Protein AF-A0A9D4CX61-F1 (afdb_monomer)

Organism: Dreissena polymorpha (NCBI:txid45954)

pLDDT: mean 74.13, std 16.87, range [30.06, 95.0]

Mean predicted aligned error: 15.95 Å

Secondary structure (DSSP, 8-state):
--------PPPHHHHHHHHHHHHHTTPPPPSS---SSTTSHHHHHHHHHHHHHHHHS-HHHHHHHHHHSPPPTTS--S--------SS-EEEEEEEEHHHHHHHTT-SS--HHHHHHHS---GGG--EEEEEEEE---GGGPPPHHHHHHS-GGG---PPP-

Solvent-accessible surface area (backbone atoms only — not comparable to full-atom values): 10434 Å² total; per-residue (Å²): 136,81,78,79,78,78,77,78,69,78,46,71,67,54,51,50,50,55,47,52,48,19,59,74,71,71,44,81,65,58,94,59,85,42,67,71,57,68,83,34,70,31,20,45,48,51,51,50,48,52,51,53,52,61,70,68,46,53,73,68,55,47,51,51,44,57,72,75,62,59,77,57,93,81,55,70,66,77,68,77,69,72,86,65,77,64,96,35,59,76,40,69,45,82,76,39,56,50,52,63,48,32,56,74,69,72,40,93,75,78,58,73,61,56,52,56,72,72,50,89,68,59,85,95,71,50,60,40,73,80,49,67,40,77,43,68,90,48,82,91,63,52,82,48,79,64,58,65,69,69,49,58,75,97,69,55,75,75,76,76,83,131

Radius of gyration: 20.52 Å; Cα contacts (8 Å, |Δi|>4): 112; chains: 1; bounding box: 45×47×45 Å

Sequence (162 aa):
MLSTMDNTSISERQKAAMKEFCKFFHEPIPEKVTLVPCNSVGALLHRKVLLLLAASLSEEERAYWVLNFQAPEDAQPVAEAIPIQPKYPEAFDAHFHLDRTLHRLQLQQGGMEDMMDAVPVEEGRRTSLVGGVSIYCDPETYQTDQHLRDLPESRHHTPHPL

Foldseek 3Di:
DDDDPPPVDQDPVNLVVLQVLCVVVVHDRDPDQDCPPVPDPNNVSSVVSVVVVCVPDDPVRNVVCCVPVPDPPPPDPPPPPPPPVPPFAEDEAAEDAPQVQCVVLVNPDDDPVVSVVSDDDDPVGDHHYQYYDYDYPDPVRDDDPVNLVPDPPSNDPDPDDD

Structure (mmCIF, N/CA/C/O backbone):
data_AF-A0A9D4CX61-F1
#
_entry.id   AF-A0A9D4CX61-F1
#
loop_
_atom_site.group_PDB
_atom_site.id
_atom_site.type_symbol
_atom_site.label_atom_id
_atom_site.label_alt_id
_atom_site.label_comp_id
_atom_site.label_asym_id
_atom_site.label_entity_id
_atom_site.label_seq_id
_atom_site.pdbx_PDB_ins_code
_atom_site.Cartn_x
_atom_site.Cartn_y
_atom_site.Cartn_z
_atom_site.occupancy
_atom_site.B_iso_or_equiv
_atom_site.auth_seq_id
_atom_site.auth_comp_id
_atom_site.auth_asym_id
_atom_site.auth_atom_id
_atom_site.pdbx_PDB_model_num
ATOM 1 N N . MET A 1 1 ? 3.055 20.997 -24.661 1.00 33.78 1 MET A N 1
ATOM 2 C CA . MET A 1 1 ? 3.968 21.454 -23.593 1.00 33.78 1 MET A CA 1
ATOM 3 C C . MET A 1 1 ? 3.285 21.164 -22.274 1.00 33.78 1 MET A C 1
ATOM 5 O O . MET A 1 1 ? 2.434 21.940 -21.864 1.00 33.78 1 MET A O 1
ATOM 9 N N . LEU A 1 2 ? 3.557 19.998 -21.690 1.00 32.06 2 LEU A N 1
ATOM 10 C CA . LEU A 1 2 ? 3.055 19.658 -20.363 1.00 32.06 2 LEU A CA 1
ATOM 11 C C . LEU A 1 2 ? 4.088 20.142 -19.352 1.00 32.06 2 LEU A C 1
ATOM 13 O O . LEU A 1 2 ? 5.274 19.839 -19.469 1.00 32.06 2 LEU A O 1
ATOM 17 N N . SER A 1 3 ? 3.597 20.996 -18.464 1.00 32.12 3 SER A N 1
ATOM 18 C CA . SER A 1 3 ? 4.305 21.620 -17.359 1.00 32.12 3 SER A CA 1
ATOM 19 C C . SER A 1 3 ? 5.104 20.580 -16.572 1.00 32.12 3 SER A C 1
ATOM 21 O O . SER A 1 3 ? 4.647 19.464 -16.331 1.00 32.12 3 SER A O 1
ATOM 23 N N . THR A 1 4 ? 6.336 20.961 -16.254 1.00 37.47 4 THR A N 1
ATOM 24 C CA . THR A 1 4 ? 7.302 20.247 -15.427 1.00 37.47 4 THR A CA 1
ATOM 25 C C . THR A 1 4 ? 6.627 19.658 -14.196 1.00 37.47 4 THR A C 1
ATOM 27 O O . THR A 1 4 ? 6.157 20.407 -13.345 1.00 37.47 4 THR A O 1
ATOM 30 N N . MET A 1 5 ? 6.603 18.325 -14.092 1.00 39.62 5 MET A N 1
ATOM 31 C CA . MET A 1 5 ? 6.385 17.663 -12.810 1.00 39.62 5 MET A CA 1
ATOM 32 C C . MET A 1 5 ? 7.404 18.251 -11.843 1.00 39.62 5 MET A C 1
ATOM 34 O O . MET A 1 5 ? 8.609 18.051 -12.023 1.00 39.62 5 MET A O 1
ATOM 38 N N . ASP A 1 6 ? 6.927 19.022 -10.869 1.00 41.62 6 ASP A N 1
ATOM 39 C CA . ASP A 1 6 ? 7.749 19.457 -9.757 1.00 41.62 6 ASP A CA 1
ATOM 40 C C . ASP A 1 6 ? 8.265 18.192 -9.086 1.00 41.62 6 ASP A C 1
ATOM 42 O O . ASP A 1 6 ? 7.547 17.472 -8.389 1.00 41.62 6 ASP A O 1
ATOM 46 N N . ASN A 1 7 ? 9.529 17.902 -9.373 1.00 48.12 7 ASN A N 1
ATOM 47 C CA . ASN A 1 7 ? 10.333 16.906 -8.709 1.00 48.12 7 ASN A CA 1
ATOM 48 C C . ASN A 1 7 ? 10.434 17.389 -7.262 1.00 48.12 7 ASN A C 1
ATOM 50 O O . ASN A 1 7 ? 11.347 18.139 -6.917 1.00 48.12 7 ASN A O 1
ATOM 54 N N . THR A 1 8 ? 9.415 17.081 -6.458 1.00 55.59 8 THR A N 1
ATOM 55 C CA . THR A 1 8 ? 9.239 17.597 -5.103 1.00 55.59 8 THR A CA 1
ATOM 56 C C . THR A 1 8 ? 10.331 16.959 -4.266 1.00 55.59 8 THR A C 1
ATOM 58 O O . THR A 1 8 ? 10.203 15.869 -3.711 1.00 55.59 8 THR A O 1
ATOM 61 N N . SER A 1 9 ? 11.494 17.602 -4.290 1.00 72.44 9 SER A N 1
ATOM 62 C CA . SER A 1 9 ? 12.699 17.095 -3.675 1.00 72.44 9 SER A CA 1
ATOM 63 C C . SER A 1 9 ? 12.449 17.022 -2.179 1.00 72.44 9 SER A C 1
ATOM 65 O O . SER A 1 9 ? 12.185 18.045 -1.545 1.00 72.44 9 SER A O 1
ATOM 67 N N . ILE A 1 10 ? 12.530 15.818 -1.615 1.00 80.81 10 ILE A N 1
ATOM 68 C CA . ILE A 1 10 ? 12.423 15.613 -0.171 1.00 80.81 10 ILE A CA 1
ATOM 69 C C . ILE A 1 10 ? 13.520 16.454 0.487 1.00 80.81 10 ILE A C 1
ATOM 71 O O . ILE A 1 10 ? 14.711 16.223 0.257 1.00 80.81 10 ILE A O 1
ATOM 75 N N . SER A 1 11 ? 13.125 17.445 1.282 1.00 87.81 11 SER A N 1
ATOM 76 C CA . SER A 1 11 ? 14.060 18.327 1.983 1.00 87.81 11 SER A CA 1
ATOM 77 C C . SER A 1 11 ? 14.901 17.546 2.996 1.00 87.81 11 SER A C 1
ATOM 79 O O . SER A 1 11 ? 14.471 16.516 3.519 1.00 87.81 11 SER A O 1
ATOM 81 N N . GLU A 1 12 ? 16.084 18.053 3.351 1.00 87.62 12 GLU A N 1
ATOM 82 C CA . GLU A 1 12 ? 16.927 17.418 4.378 1.00 87.62 12 GLU A CA 1
ATOM 83 C C . GLU A 1 12 ? 16.208 17.293 5.728 1.00 87.62 12 GLU A C 1
ATOM 85 O O . GLU A 1 12 ? 16.363 16.292 6.426 1.00 87.62 12 GLU A O 1
ATOM 90 N N . ARG A 1 13 ? 15.338 18.257 6.062 1.00 89.00 13 ARG A N 1
ATOM 91 C CA . ARG A 1 13 ? 14.497 18.191 7.264 1.00 89.00 13 ARG A CA 1
ATOM 92 C C . ARG A 1 13 ? 13.506 17.029 7.201 1.00 89.00 13 ARG A C 1
ATOM 94 O O . ARG A 1 13 ? 13.360 16.309 8.185 1.00 89.00 13 ARG A O 1
ATOM 101 N N . GLN A 1 14 ? 12.851 16.823 6.058 1.00 88.12 14 GLN A N 1
ATOM 102 C CA . GLN A 1 14 ? 11.953 15.682 5.858 1.00 88.12 14 GLN A CA 1
ATOM 103 C C . GLN A 1 14 ? 12.726 14.361 5.902 1.00 88.12 14 GLN A C 1
ATOM 105 O O . GLN A 1 14 ? 12.302 13.440 6.593 1.00 88.12 14 GLN A O 1
ATOM 110 N N . LYS A 1 15 ? 13.902 14.276 5.264 1.00 89.50 15 LYS A N 1
ATOM 111 C CA . LYS A 1 15 ? 14.759 13.079 5.329 1.00 89.50 15 LYS A CA 1
ATOM 112 C C . LYS A 1 15 ? 15.169 12.749 6.762 1.00 89.50 15 LYS A C 1
ATOM 114 O O . LYS A 1 15 ? 15.120 11.584 7.150 1.00 89.50 15 LYS A O 1
ATOM 119 N N . ALA A 1 16 ? 15.563 13.755 7.543 1.00 91.50 16 ALA A N 1
ATOM 120 C CA . ALA A 1 16 ? 15.900 13.577 8.950 1.00 91.50 16 ALA A CA 1
ATOM 121 C C . ALA A 1 16 ? 14.693 13.058 9.742 1.00 91.50 16 ALA A C 1
ATOM 123 O O . ALA A 1 16 ? 14.811 12.039 10.417 1.00 91.50 16 ALA A O 1
ATOM 124 N N . ALA A 1 17 ? 13.520 13.679 9.581 1.00 89.69 17 ALA A N 1
ATOM 125 C CA . ALA A 1 17 ? 12.292 13.239 10.241 1.00 89.69 17 ALA A CA 1
ATOM 126 C C . ALA A 1 17 ? 11.931 11.786 9.890 1.00 89.69 17 ALA A C 1
ATOM 128 O O . ALA A 1 17 ? 11.676 10.984 10.782 1.00 89.69 17 ALA A O 1
ATOM 129 N N . MET A 1 18 ? 11.986 11.414 8.607 1.00 90.12 18 MET A N 1
ATOM 130 C CA . MET A 1 18 ? 11.714 10.045 8.155 1.00 90.12 18 MET A CA 1
ATOM 131 C C . MET A 1 18 ? 12.640 9.024 8.829 1.00 90.12 18 MET A C 1
ATOM 133 O O . MET A 1 18 ? 12.177 7.972 9.266 1.00 90.12 18 MET A O 1
ATOM 137 N N . LYS A 1 19 ? 13.935 9.342 8.958 1.00 92.19 19 LYS A N 1
ATOM 138 C CA . LYS A 1 19 ? 14.910 8.476 9.637 1.00 92.19 19 LYS A CA 1
ATOM 139 C C . LYS A 1 19 ? 14.654 8.382 11.142 1.00 92.19 19 LYS A C 1
ATOM 141 O O . LYS A 1 19 ? 14.757 7.289 11.692 1.00 92.19 19 LYS A O 1
ATOM 146 N N . GLU A 1 20 ? 14.314 9.490 11.799 1.00 94.62 20 GLU A N 1
ATOM 147 C CA . GLU A 1 20 ? 13.990 9.493 13.232 1.00 94.62 20 GLU A CA 1
ATOM 148 C C . GLU A 1 20 ? 12.726 8.684 13.534 1.00 94.62 20 GLU A C 1
ATOM 150 O O . GLU A 1 20 ? 12.724 7.896 14.476 1.00 94.62 20 GLU A O 1
ATOM 155 N N . PHE A 1 21 ? 11.690 8.769 12.696 1.00 93.25 21 PHE A N 1
ATOM 156 C CA . PHE A 1 21 ? 10.509 7.924 12.866 1.00 93.25 21 PHE A CA 1
ATOM 157 C C . PHE A 1 21 ? 10.810 6.435 12.654 1.00 93.25 21 PHE A C 1
ATOM 159 O O . PHE A 1 21 ? 10.300 5.609 13.406 1.00 93.25 21 PHE A O 1
ATOM 166 N N . CYS A 1 22 ? 11.677 6.075 11.697 1.00 92.81 22 CYS A N 1
ATOM 167 C CA . CYS A 1 22 ? 12.124 4.682 11.559 1.00 92.81 22 CYS A CA 1
ATOM 168 C C . CYS A 1 22 ? 12.789 4.190 12.854 1.00 92.81 22 CYS A C 1
ATOM 170 O O . CYS A 1 22 ? 12.451 3.118 13.345 1.00 92.81 22 CYS A O 1
ATOM 172 N N . LYS A 1 23 ? 13.679 4.996 13.453 1.00 94.50 23 LYS A N 1
ATOM 173 C CA . LYS A 1 23 ? 14.314 4.661 14.740 1.00 94.50 23 LYS A CA 1
ATOM 174 C C . LYS A 1 23 ? 13.292 4.501 15.861 1.00 94.50 23 LYS A C 1
ATOM 176 O O . LYS A 1 23 ? 13.377 3.533 16.610 1.00 94.50 23 LYS A O 1
ATOM 181 N N . PHE A 1 24 ? 12.353 5.440 15.965 1.00 95.00 24 PHE A N 1
ATOM 182 C CA . PHE A 1 24 ? 11.321 5.449 17.000 1.00 95.00 24 PHE A CA 1
ATOM 183 C C . PHE A 1 24 ? 10.456 4.183 16.965 1.00 95.00 24 PHE A C 1
ATOM 185 O O . PHE A 1 24 ? 10.198 3.594 18.008 1.00 95.00 24 PHE A O 1
ATOM 192 N N . PHE A 1 25 ? 10.069 3.726 15.771 1.00 94.19 25 PHE A N 1
ATOM 193 C CA . PHE A 1 25 ? 9.279 2.504 15.588 1.00 94.19 25 PHE A CA 1
ATOM 194 C C . PHE A 1 25 ? 10.116 1.224 15.445 1.00 94.19 25 PHE A C 1
ATOM 196 O O . PHE A 1 25 ? 9.561 0.165 15.171 1.00 94.19 25 PHE A O 1
ATOM 203 N N . HIS A 1 26 ? 11.438 1.300 15.632 1.00 94.94 26 HIS A N 1
ATOM 204 C CA . HIS A 1 26 ? 12.364 0.175 15.453 1.00 94.94 26 HIS A CA 1
ATOM 205 C C . HIS A 1 26 ? 12.305 -0.474 14.057 1.00 94.94 26 HIS A C 1
ATOM 207 O O . HIS A 1 26 ? 12.543 -1.671 13.896 1.00 94.94 26 HIS A O 1
ATOM 213 N N . GLU A 1 27 ? 12.021 0.328 13.034 1.00 93.75 27 GLU A N 1
ATOM 214 C CA . GLU A 1 27 ? 11.998 -0.093 11.638 1.00 93.75 27 GLU A CA 1
ATOM 215 C C . GLU A 1 27 ? 13.369 0.091 10.968 1.00 93.75 27 GLU A C 1
ATOM 217 O O . GLU A 1 27 ? 14.131 0.996 11.337 1.00 93.75 27 GLU A O 1
ATOM 222 N N . PRO A 1 28 ? 13.704 -0.721 9.946 1.00 94.12 28 PRO A N 1
ATOM 223 C CA . PRO A 1 28 ? 14.917 -0.529 9.162 1.00 94.12 28 PRO A CA 1
ATOM 224 C C . PRO A 1 28 ? 14.994 0.883 8.570 1.00 94.12 28 PRO A C 1
ATOM 226 O O . PRO A 1 28 ? 14.057 1.359 7.930 1.00 94.12 28 PRO A O 1
ATOM 229 N N . ILE A 1 29 ? 16.134 1.550 8.752 1.00 93.25 29 ILE A N 1
ATOM 230 C CA . ILE A 1 29 ? 16.369 2.877 8.177 1.00 93.25 29 ILE A CA 1
ATOM 231 C C . ILE A 1 29 ? 16.801 2.694 6.716 1.00 93.25 29 ILE A C 1
ATOM 233 O O . ILE A 1 29 ? 17.829 2.059 6.475 1.00 93.25 29 ILE A O 1
ATOM 237 N N . PRO A 1 30 ? 16.078 3.255 5.732 1.00 87.75 30 PRO A N 1
ATOM 238 C CA . PRO A 1 30 ? 16.465 3.119 4.336 1.00 87.75 30 PRO A CA 1
ATOM 239 C C . PRO A 1 30 ? 17.780 3.858 4.055 1.00 87.75 30 PRO A C 1
ATOM 241 O O . PRO A 1 30 ? 17.954 5.013 4.455 1.00 87.75 30 PRO A O 1
ATOM 244 N N . GLU A 1 31 ? 18.681 3.219 3.304 1.00 85.88 31 GLU A N 1
ATOM 245 C CA . GLU A 1 31 ? 19.933 3.841 2.843 1.00 85.88 31 GLU A CA 1
ATOM 246 C C . GLU A 1 31 ? 19.652 5.092 1.998 1.00 85.88 31 GLU A C 1
ATOM 248 O O . GLU A 1 31 ? 20.273 6.143 2.181 1.00 85.88 31 GLU A O 1
ATOM 253 N N . LYS A 1 32 ? 18.646 4.997 1.117 1.00 85.38 32 LYS A N 1
ATOM 254 C CA . LYS A 1 32 ? 18.140 6.100 0.300 1.00 85.38 32 LYS A CA 1
ATOM 255 C C . LYS A 1 32 ? 16.684 6.393 0.645 1.00 85.38 32 LYS A C 1
ATOM 257 O O . LYS A 1 32 ? 15.795 5.577 0.418 1.00 85.38 32 LYS A O 1
ATOM 262 N N . VAL A 1 33 ? 16.443 7.600 1.144 1.00 84.44 33 VAL A N 1
ATOM 263 C CA . VAL A 1 33 ? 15.094 8.127 1.355 1.00 84.44 33 VAL A CA 1
ATOM 264 C C . VAL A 1 33 ? 14.513 8.548 0.007 1.00 84.44 33 VAL A C 1
ATOM 266 O O . VAL A 1 33 ? 15.055 9.435 -0.653 1.00 84.44 33 VAL A O 1
ATOM 269 N N . THR A 1 34 ? 13.425 7.900 -0.402 1.00 83.12 34 THR A N 1
ATOM 270 C CA . THR A 1 34 ? 12.699 8.204 -1.637 1.00 83.12 34 THR A CA 1
ATOM 271 C C . THR A 1 34 ? 11.204 7.935 -1.457 1.00 83.12 34 THR A C 1
ATOM 273 O O . THR A 1 34 ? 10.826 7.084 -0.655 1.00 83.12 34 THR A O 1
ATOM 276 N N . LEU A 1 35 ? 10.371 8.655 -2.210 1.00 79.12 35 LEU A N 1
ATOM 277 C CA . LEU A 1 35 ? 8.937 8.381 -2.371 1.00 79.12 35 LEU A CA 1
ATOM 278 C C . LEU A 1 35 ? 8.614 7.837 -3.774 1.00 79.12 35 LEU A C 1
ATOM 280 O O . LEU A 1 35 ? 7.481 7.448 -4.040 1.00 79.12 35 LEU A O 1
ATOM 284 N N . VAL A 1 36 ? 9.617 7.797 -4.661 1.00 74.62 36 VAL A N 1
ATOM 285 C CA . VAL A 1 36 ? 9.489 7.379 -6.060 1.00 74.62 36 VAL A CA 1
ATOM 286 C C . VAL A 1 36 ? 10.572 6.335 -6.406 1.00 74.62 36 VAL A C 1
ATOM 288 O O . VAL A 1 36 ? 11.742 6.525 -6.053 1.00 74.62 36 VAL A O 1
ATOM 291 N N . PRO A 1 37 ? 10.220 5.238 -7.097 1.00 74.75 37 PRO A N 1
ATOM 292 C CA . PRO A 1 37 ? 8.846 4.809 -7.356 1.00 74.75 37 PRO A CA 1
ATOM 293 C C . PRO A 1 37 ? 8.129 4.436 -6.045 1.00 74.75 37 PRO A C 1
ATOM 295 O O . PRO A 1 37 ? 8.773 4.137 -5.032 1.00 74.75 37 PRO A O 1
ATOM 298 N N . CYS A 1 38 ? 6.795 4.468 -6.051 1.00 70.81 38 CYS A N 1
ATOM 299 C CA . CYS A 1 38 ? 5.962 4.229 -4.862 1.00 70.81 38 CYS A CA 1
ATOM 300 C C . CYS A 1 38 ? 6.138 2.821 -4.257 1.00 70.81 38 CYS A C 1
ATOM 302 O O . CYS A 1 38 ? 5.852 2.612 -3.080 1.00 70.81 38 CYS A O 1
ATOM 304 N N . ASN A 1 39 ? 6.652 1.871 -5.043 1.00 73.88 39 ASN A N 1
ATOM 305 C CA . ASN A 1 39 ? 6.974 0.503 -4.638 1.00 73.88 39 ASN A CA 1
ATOM 306 C C . ASN A 1 39 ? 8.451 0.298 -4.249 1.00 73.88 39 ASN A C 1
ATOM 308 O O . ASN A 1 39 ? 8.860 -0.826 -3.965 1.00 73.88 39 ASN A O 1
ATOM 312 N N . SER A 1 40 ? 9.274 1.350 -4.242 1.00 79.75 40 SER A N 1
ATOM 313 C CA . SER A 1 40 ? 10.652 1.241 -3.760 1.00 79.75 40 SER A CA 1
ATOM 314 C C . SER A 1 40 ? 10.688 0.894 -2.271 1.00 79.75 40 SER A C 1
ATOM 316 O O . SER A 1 40 ? 9.824 1.312 -1.499 1.00 79.75 40 SER A O 1
ATOM 318 N N . VAL A 1 41 ? 11.733 0.184 -1.836 1.00 81.75 41 VAL A N 1
ATOM 319 C CA . VAL A 1 41 ? 11.911 -0.196 -0.422 1.00 81.75 41 VAL A CA 1
ATOM 320 C C . VAL A 1 41 ? 11.839 1.025 0.505 1.00 81.75 41 VAL A C 1
ATOM 322 O O . VAL A 1 41 ? 11.182 0.970 1.539 1.00 81.75 41 VAL A O 1
ATOM 325 N N . GLY A 1 42 ? 12.445 2.153 0.115 1.00 84.56 42 GLY A N 1
ATOM 326 C CA 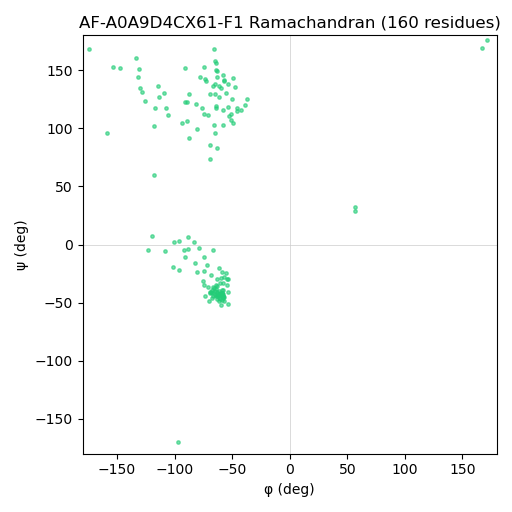. GLY A 1 42 ? 12.388 3.399 0.885 1.00 84.56 42 GLY A CA 1
ATOM 327 C C . GLY A 1 42 ? 10.973 3.974 1.017 1.00 84.56 42 GLY A C 1
ATOM 328 O O . GLY A 1 42 ? 10.590 4.383 2.114 1.00 84.56 42 GLY A O 1
ATOM 329 N N . ALA A 1 43 ? 10.182 3.951 -0.061 1.00 82.56 43 ALA A N 1
ATOM 330 C CA . ALA A 1 43 ? 8.799 4.425 -0.044 1.00 82.56 43 ALA A CA 1
ATOM 331 C C . ALA A 1 43 ? 7.889 3.502 0.784 1.00 82.56 43 ALA A C 1
ATOM 333 O O . ALA A 1 43 ? 7.077 3.980 1.578 1.00 82.56 43 ALA A O 1
ATOM 334 N N . LEU A 1 44 ? 8.064 2.182 0.663 1.00 83.38 44 LEU A N 1
ATOM 335 C CA . LEU A 1 44 ? 7.299 1.193 1.426 1.00 83.38 44 LEU A CA 1
ATOM 336 C C . LEU A 1 44 ? 7.623 1.237 2.926 1.00 83.38 44 LEU A C 1
ATOM 338 O O . LEU A 1 44 ? 6.705 1.205 3.745 1.00 83.38 44 LEU A O 1
ATOM 342 N N . LEU A 1 45 ? 8.902 1.375 3.296 1.00 87.94 45 LEU A N 1
ATOM 343 C CA . LEU A 1 45 ? 9.313 1.577 4.690 1.00 87.94 45 LEU A CA 1
ATOM 344 C C . LEU A 1 45 ? 8.721 2.866 5.260 1.00 87.94 45 LEU A C 1
ATOM 346 O O . LEU A 1 45 ? 8.184 2.863 6.366 1.00 87.94 45 LEU A O 1
ATOM 350 N N . HIS A 1 46 ? 8.749 3.955 4.489 1.00 88.00 46 HIS A N 1
ATOM 351 C CA . HIS A 1 46 ? 8.116 5.195 4.916 1.00 88.00 46 HIS A CA 1
ATOM 352 C C . HIS A 1 46 ? 6.607 5.033 5.127 1.00 88.00 46 HIS A C 1
ATOM 354 O O . HIS A 1 46 ? 6.088 5.445 6.164 1.00 88.00 46 HIS A O 1
ATOM 360 N N . ARG A 1 47 ? 5.907 4.383 4.187 1.00 87.94 47 ARG A N 1
ATOM 361 C CA . ARG A 1 47 ? 4.475 4.086 4.316 1.00 87.94 47 ARG A CA 1
ATOM 362 C C . ARG A 1 47 ? 4.188 3.262 5.568 1.00 87.94 47 ARG A C 1
ATOM 364 O O . ARG A 1 47 ? 3.260 3.592 6.299 1.00 87.94 47 ARG A O 1
ATOM 371 N N . LYS A 1 48 ? 4.992 2.231 5.847 1.00 89.44 48 LYS A N 1
ATOM 372 C CA . LYS A 1 48 ? 4.868 1.418 7.065 1.00 89.44 48 LYS A CA 1
ATOM 373 C C . LYS A 1 48 ? 4.966 2.282 8.322 1.00 89.44 48 LYS A C 1
ATOM 375 O O . LYS A 1 48 ? 4.102 2.200 9.186 1.00 89.44 48 LYS A O 1
ATOM 380 N N . VAL A 1 49 ? 5.973 3.148 8.393 1.00 91.81 49 VAL A N 1
ATOM 381 C CA . VAL A 1 49 ? 6.175 4.071 9.517 1.00 91.81 49 VAL A CA 1
ATOM 382 C C . VAL A 1 49 ? 4.991 5.025 9.702 1.00 91.81 49 VAL A C 1
ATOM 384 O O . VAL A 1 49 ? 4.550 5.230 10.830 1.00 91.81 49 VAL A O 1
ATOM 387 N N . LEU A 1 50 ? 4.430 5.570 8.618 1.00 88.81 50 LEU A N 1
ATOM 388 C CA . LEU A 1 50 ? 3.236 6.419 8.696 1.00 88.81 50 LEU A CA 1
ATOM 389 C C . LEU A 1 50 ? 2.010 5.656 9.217 1.00 88.81 50 LEU A C 1
ATOM 391 O O . LEU A 1 50 ? 1.243 6.203 10.005 1.00 88.81 50 LEU A O 1
ATOM 395 N N . LEU A 1 51 ? 1.839 4.394 8.816 1.00 87.06 51 LEU A N 1
ATOM 396 C CA . LEU A 1 51 ? 0.752 3.545 9.313 1.00 87.06 51 LEU A CA 1
ATOM 397 C C . LEU A 1 51 ? 0.910 3.232 10.806 1.00 87.06 51 LEU A C 1
ATOM 399 O O . LEU A 1 51 ? -0.072 3.283 11.542 1.00 87.06 51 LEU A O 1
ATOM 403 N N . LEU A 1 52 ? 2.135 2.955 11.265 1.00 88.12 52 LEU A N 1
ATOM 404 C CA . LEU A 1 52 ? 2.425 2.746 12.687 1.00 88.12 52 LEU A CA 1
ATOM 405 C C . LEU A 1 52 ? 2.156 4.010 13.508 1.00 88.12 52 LEU A C 1
ATOM 407 O O . LEU A 1 52 ? 1.550 3.929 14.575 1.00 88.12 52 LEU A O 1
ATOM 411 N N . LEU A 1 53 ? 2.534 5.178 12.981 1.00 87.50 53 LEU A N 1
ATOM 412 C CA . LEU A 1 53 ? 2.214 6.460 13.600 1.00 87.50 53 LEU A CA 1
ATOM 413 C C . LEU A 1 53 ? 0.702 6.648 13.716 1.00 87.50 53 LEU A C 1
ATOM 415 O O . LEU A 1 53 ? 0.215 6.875 14.819 1.00 87.50 53 LEU A O 1
ATOM 419 N N . ALA A 1 54 ? -0.041 6.473 12.622 1.00 85.38 54 ALA A N 1
ATOM 420 C CA . ALA A 1 54 ? -1.497 6.600 12.621 1.00 85.38 54 ALA A CA 1
ATOM 421 C C . ALA A 1 54 ? -2.177 5.633 13.607 1.00 85.38 54 ALA A C 1
ATOM 423 O O . ALA A 1 54 ? -3.121 6.019 14.297 1.00 85.38 54 ALA A O 1
ATOM 424 N N . ALA A 1 55 ? -1.674 4.399 13.715 1.00 87.00 55 ALA A N 1
ATOM 425 C CA . ALA A 1 55 ? -2.168 3.407 14.666 1.00 87.00 55 ALA A CA 1
ATOM 426 C C . ALA A 1 55 ? -1.858 3.761 16.133 1.00 87.00 55 ALA A C 1
ATOM 428 O O . ALA A 1 55 ? -2.586 3.330 17.024 1.00 87.00 55 ALA A O 1
ATOM 429 N N . SER A 1 56 ? -0.798 4.537 16.389 1.00 89.75 56 SER A N 1
ATOM 430 C CA . SER A 1 56 ? -0.404 4.960 17.740 1.00 89.75 56 SER A CA 1
ATOM 431 C C . SER A 1 56 ? -1.175 6.172 18.273 1.00 89.75 56 SER A C 1
ATOM 433 O O . SER A 1 56 ? -1.151 6.416 19.477 1.00 89.75 56 SER A O 1
ATOM 435 N N . LEU A 1 57 ? -1.863 6.918 17.402 1.00 89.50 57 LEU A N 1
ATOM 436 C CA . LEU A 1 57 ? -2.655 8.085 17.791 1.00 89.50 57 LEU A CA 1
ATOM 437 C C . LEU A 1 57 ? -3.935 7.661 18.520 1.00 89.50 57 LEU A C 1
ATOM 439 O O . LEU A 1 57 ? -4.611 6.718 18.105 1.00 89.50 57 LEU A O 1
ATOM 443 N N . SER A 1 58 ? -4.316 8.400 19.558 1.00 92.75 58 SER A N 1
ATOM 444 C CA . SER A 1 58 ? -5.645 8.330 20.172 1.00 92.75 58 SER A CA 1
ATOM 445 C C . SER A 1 58 ? -6.740 8.819 19.214 1.00 92.75 58 SER A C 1
ATOM 447 O O . SER A 1 58 ? -6.474 9.398 18.160 1.00 92.75 58 SER A O 1
ATOM 449 N N . GLU A 1 59 ? -8.006 8.586 19.561 1.00 87.12 59 GLU A N 1
ATOM 450 C CA . GLU A 1 59 ? -9.134 9.065 18.754 1.00 87.12 59 GLU A CA 1
ATOM 451 C C . GLU A 1 59 ? -9.162 10.595 18.638 1.00 87.12 59 GLU A C 1
ATOM 453 O O . GLU A 1 59 ? -9.370 11.121 17.546 1.00 87.12 59 GLU A O 1
ATOM 458 N N . GLU A 1 60 ? -8.857 11.296 19.731 1.00 91.31 60 GLU A N 1
ATOM 459 C CA . GLU A 1 60 ? -8.773 12.758 19.779 1.00 91.31 60 GLU A CA 1
ATOM 460 C C . GLU A 1 60 ? -7.654 13.289 18.872 1.00 91.31 60 GLU A C 1
ATOM 462 O O . GLU A 1 60 ? -7.860 14.226 18.098 1.00 91.31 60 GLU A O 1
ATOM 467 N N . GLU A 1 61 ? -6.480 12.654 18.899 1.00 88.62 61 GLU A N 1
ATOM 468 C CA . GLU A 1 61 ? -5.351 13.030 18.044 1.00 88.62 61 GLU A CA 1
ATOM 469 C C . GLU A 1 61 ? -5.628 12.740 16.566 1.00 88.62 61 GLU A C 1
ATOM 471 O O . GLU A 1 61 ? -5.298 13.558 15.705 1.00 88.62 61 GLU A O 1
ATOM 476 N N . ARG A 1 62 ? -6.283 11.614 16.250 1.00 85.00 62 ARG A N 1
ATOM 477 C CA . ARG A 1 62 ? -6.720 11.321 14.877 1.00 85.00 62 ARG A CA 1
ATOM 478 C C . ARG A 1 62 ? -7.729 12.354 14.382 1.00 85.00 62 ARG A C 1
ATOM 480 O O . ARG A 1 62 ? -7.589 12.837 13.260 1.00 85.00 62 ARG A O 1
ATOM 487 N N . ALA A 1 63 ? -8.709 12.722 15.208 1.00 83.94 63 ALA A N 1
ATOM 488 C CA . ALA A 1 63 ? -9.688 13.751 14.865 1.00 83.94 63 ALA A CA 1
ATOM 489 C C . ALA A 1 63 ? -9.009 15.107 14.617 1.00 83.94 63 ALA A C 1
ATOM 491 O O . ALA A 1 63 ? -9.306 15.779 13.628 1.00 83.94 63 ALA A O 1
ATOM 492 N N . TYR A 1 64 ? -8.033 15.474 15.455 1.00 87.62 64 TYR A N 1
ATOM 493 C CA . TYR A 1 64 ? -7.217 16.668 15.247 1.00 87.62 64 TYR A CA 1
ATOM 494 C C . TYR A 1 64 ? -6.487 16.635 13.896 1.00 87.62 64 TYR A C 1
ATOM 496 O O . TYR A 1 64 ? -6.493 17.632 13.173 1.00 87.62 64 TYR A O 1
ATOM 504 N N . TRP A 1 65 ? -5.896 15.499 13.516 1.00 81.31 65 TRP A N 1
ATOM 505 C CA . TRP A 1 65 ? -5.205 15.363 12.232 1.00 81.31 65 TRP A CA 1
ATOM 506 C C . TRP A 1 65 ? -6.144 15.533 11.037 1.00 81.31 65 TRP A C 1
ATOM 508 O O . TRP A 1 65 ? -5.829 16.306 10.137 1.00 81.31 65 TRP A O 1
ATOM 518 N N . VAL A 1 66 ? -7.305 14.875 11.043 1.00 80.12 66 VAL A N 1
ATOM 519 C CA . VAL A 1 66 ? -8.295 14.977 9.953 1.00 80.12 66 VAL A CA 1
ATOM 520 C C . VAL A 1 66 ? -8.765 16.420 9.755 1.00 80.12 66 VAL A C 1
ATOM 522 O O . VAL A 1 66 ? -8.914 16.873 8.623 1.00 80.12 66 VAL A O 1
ATOM 525 N N . LEU A 1 67 ? -8.960 17.165 10.847 1.00 83.75 67 LEU A N 1
ATOM 526 C CA . LEU A 1 67 ? -9.415 18.555 10.784 1.00 83.75 67 LEU A CA 1
ATOM 527 C C . LEU A 1 67 ? -8.348 19.517 10.246 1.00 83.75 67 LEU A C 1
ATOM 529 O O . LEU A 1 67 ? -8.696 20.462 9.539 1.00 83.75 67 LEU A O 1
ATOM 533 N N . ASN A 1 68 ? -7.074 19.295 10.588 1.00 79.75 68 ASN A N 1
ATOM 534 C CA . ASN A 1 68 ? -5.977 20.221 10.276 1.00 79.75 68 ASN A CA 1
ATOM 535 C C . ASN A 1 68 ? -5.209 19.868 8.994 1.00 79.75 68 ASN A C 1
ATOM 537 O O . ASN A 1 68 ? -4.579 20.743 8.405 1.00 79.75 68 ASN A O 1
ATOM 541 N N . PHE A 1 69 ? -5.257 18.612 8.553 1.00 77.31 69 PHE A N 1
ATOM 542 C CA . PHE A 1 69 ? -4.601 18.127 7.338 1.00 77.31 69 PHE A CA 1
ATOM 543 C C . PHE A 1 69 ? -5.649 17.616 6.351 1.00 77.31 69 PHE A C 1
ATOM 545 O O . PHE A 1 69 ? -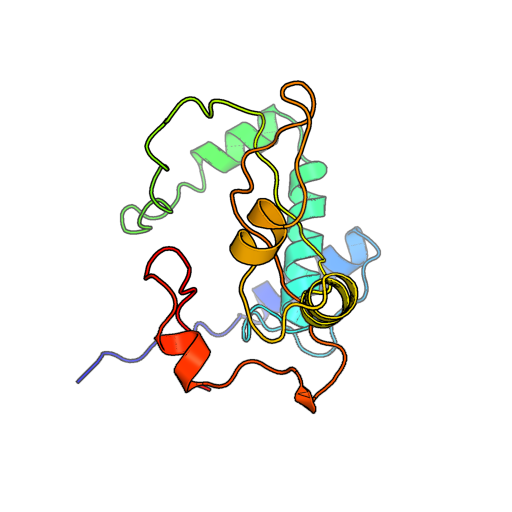5.663 16.443 5.979 1.00 77.31 69 PHE A O 1
ATOM 552 N N . GLN A 1 70 ? -6.554 18.511 5.955 1.00 70.12 70 GLN A N 1
ATOM 553 C CA . GLN A 1 70 ? -7.554 18.209 4.937 1.00 70.12 70 GLN A CA 1
ATOM 554 C C . GLN A 1 70 ? -6.862 17.910 3.606 1.00 70.12 70 GLN A C 1
ATOM 556 O O . GLN A 1 70 ? -5.834 18.509 3.275 1.00 70.12 70 GLN A O 1
ATOM 561 N N . ALA A 1 71 ? -7.424 16.966 2.851 1.00 62.38 71 ALA A N 1
ATOM 562 C CA . ALA A 1 71 ? -6.978 16.734 1.490 1.00 62.38 71 ALA A CA 1
ATOM 563 C C . ALA A 1 71 ? -7.106 18.048 0.688 1.00 62.38 71 ALA A C 1
ATOM 565 O O . ALA A 1 71 ? -8.064 18.793 0.911 1.00 62.38 71 ALA A O 1
ATOM 566 N N . PRO A 1 72 ? -6.154 18.354 -0.209 1.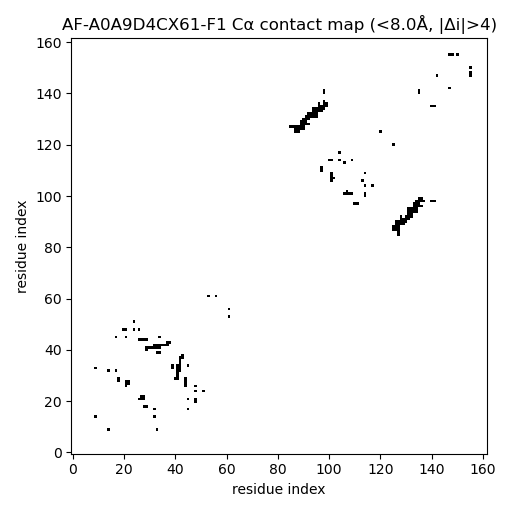00 71.19 72 PRO A N 1
ATOM 567 C CA . PRO A 1 72 ? -6.275 19.485 -1.124 1.00 71.19 72 PRO A CA 1
ATOM 568 C C . PRO A 1 72 ? -7.634 19.472 -1.843 1.00 71.19 72 PRO A C 1
ATOM 570 O O . PRO A 1 72 ? -8.123 18.399 -2.184 1.00 71.19 72 PRO A O 1
ATOM 573 N N . GLU A 1 73 ? -8.252 20.632 -2.090 1.00 64.00 73 GLU A N 1
ATOM 574 C CA . GLU A 1 73 ? -9.562 20.709 -2.777 1.00 64.00 73 GLU A CA 1
ATOM 575 C C . GLU A 1 73 ? -9.542 20.073 -4.182 1.00 64.00 73 GLU A C 1
ATOM 577 O O . GLU A 1 73 ? -10.572 19.645 -4.698 1.00 64.00 73 GLU A O 1
ATOM 582 N N . ASP A 1 74 ? -8.360 20.000 -4.796 1.00 59.91 74 ASP A N 1
ATOM 583 C CA . ASP A 1 74 ? -8.073 19.382 -6.090 1.00 59.91 74 ASP A CA 1
ATOM 584 C C . ASP A 1 74 ? -7.641 17.913 -5.993 1.00 59.91 74 ASP A C 1
ATOM 586 O O . ASP A 1 74 ? -7.491 17.249 -7.026 1.00 59.91 74 ASP A O 1
ATOM 590 N N . ALA A 1 75 ? -7.470 17.377 -4.779 1.00 52.28 75 ALA A N 1
ATOM 591 C CA . ALA A 1 75 ? -7.377 15.945 -4.583 1.00 52.28 75 ALA A CA 1
ATOM 592 C C . ALA A 1 75 ? -8.729 15.359 -4.983 1.00 52.28 75 ALA A C 1
ATOM 594 O O . ALA A 1 75 ? -9.681 15.351 -4.204 1.00 52.28 75 ALA A O 1
ATOM 595 N N . GLN A 1 76 ? -8.806 14.902 -6.236 1.00 47.03 76 GLN A N 1
ATOM 596 C CA . GLN A 1 76 ? -9.919 14.107 -6.727 1.00 47.03 76 GLN A CA 1
ATOM 597 C C . GLN A 1 76 ? -10.177 13.047 -5.655 1.00 47.03 76 GLN A C 1
ATOM 599 O O . GLN A 1 76 ? -9.253 12.271 -5.369 1.00 47.03 76 GLN A O 1
ATOM 604 N N . PRO A 1 77 ? -11.363 13.023 -5.017 1.00 46.28 77 PRO A N 1
ATOM 605 C CA . PRO A 1 77 ? -11.713 11.883 -4.197 1.00 46.28 77 PRO A CA 1
ATOM 606 C C . PRO A 1 77 ? -11.454 10.669 -5.079 1.00 46.28 77 PRO A C 1
ATOM 608 O O . PRO A 1 77 ? -11.906 10.638 -6.227 1.00 46.28 77 PRO A O 1
ATOM 611 N N . VAL A 1 78 ? -10.643 9.720 -4.593 1.00 49.53 78 VAL A N 1
ATOM 612 C CA . VAL A 1 78 ? -10.603 8.384 -5.192 1.00 49.53 78 VAL A CA 1
ATOM 613 C C . VAL A 1 78 ? -12.062 8.001 -5.228 1.00 49.53 78 VAL A C 1
ATOM 615 O O . VAL A 1 78 ? -12.636 7.913 -4.144 1.00 49.53 78 VAL A O 1
ATOM 618 N N . ALA A 1 79 ? -12.639 8.004 -6.440 1.00 44.00 79 ALA A N 1
ATOM 619 C CA . ALA A 1 79 ? -14.068 8.178 -6.649 1.00 44.00 79 ALA A CA 1
ATOM 620 C C . ALA A 1 79 ? -14.795 7.428 -5.549 1.00 44.00 79 ALA A C 1
ATOM 622 O O . ALA A 1 79 ? -14.531 6.233 -5.399 1.00 44.00 79 ALA A O 1
ATOM 623 N N . GLU A 1 80 ? -15.595 8.132 -4.734 1.00 43.03 80 GLU A N 1
ATOM 624 C CA . GLU A 1 80 ? -16.503 7.454 -3.820 1.00 43.03 80 GLU A CA 1
ATOM 625 C C . GLU A 1 80 ? -17.222 6.444 -4.699 1.00 43.03 80 GLU A C 1
ATOM 627 O O . GLU A 1 80 ? -18.009 6.820 -5.574 1.00 43.03 80 GLU A O 1
ATOM 632 N N . ALA A 1 81 ? -16.830 5.173 -4.570 1.00 46.41 81 ALA A N 1
ATOM 633 C CA . ALA A 1 81 ? -17.493 4.102 -5.261 1.00 46.41 81 ALA A CA 1
ATOM 634 C C . ALA A 1 81 ? -18.940 4.301 -4.849 1.00 46.41 81 ALA A C 1
ATOM 636 O O . ALA A 1 81 ? -19.229 4.352 -3.649 1.00 46.41 81 ALA A O 1
ATOM 637 N N . ILE A 1 82 ? -19.801 4.557 -5.840 1.00 42.62 82 ILE A N 1
ATOM 638 C CA . ILE A 1 82 ? -21.245 4.674 -5.651 1.00 42.62 82 ILE A CA 1
ATOM 639 C C . ILE A 1 82 ? -21.590 3.629 -4.595 1.00 42.62 82 ILE A C 1
ATOM 641 O O . ILE A 1 82 ? -21.168 2.487 -4.800 1.00 42.62 82 ILE A O 1
ATOM 645 N N . PRO A 1 83 ? -22.251 3.976 -3.473 1.00 40.03 83 PRO A N 1
ATOM 646 C CA . PRO A 1 83 ? -22.572 3.008 -2.439 1.00 40.03 83 PRO A CA 1
ATOM 647 C C . PRO A 1 83 ? -23.638 2.066 -2.999 1.00 40.03 83 PRO A C 1
ATOM 649 O O . PRO A 1 83 ? -24.823 2.136 -2.684 1.00 40.03 83 PRO A O 1
ATOM 652 N N . ILE A 1 84 ? -23.209 1.183 -3.893 1.00 48.72 84 ILE A N 1
ATOM 653 C CA . ILE A 1 84 ? -23.843 -0.070 -4.198 1.00 48.72 84 ILE A CA 1
ATOM 654 C C . ILE A 1 84 ? -23.659 -0.803 -2.886 1.00 48.72 84 ILE A C 1
ATOM 656 O O . ILE A 1 84 ? -22.545 -1.210 -2.573 1.00 48.72 84 ILE A O 1
ATOM 660 N N . GLN A 1 85 ? -24.713 -0.896 -2.073 1.00 51.25 85 GLN A N 1
ATOM 661 C CA . GLN A 1 85 ? -24.684 -1.837 -0.962 1.00 51.25 85 GLN A CA 1
ATOM 662 C C . GLN A 1 85 ? -24.283 -3.182 -1.564 1.00 51.25 85 GLN A C 1
ATOM 664 O O . GLN A 1 85 ? -25.025 -3.713 -2.402 1.00 51.25 85 GLN A O 1
ATOM 669 N N . PRO A 1 86 ? -23.086 -3.690 -1.243 1.00 55.72 86 PRO A N 1
ATOM 670 C CA . PRO A 1 86 ? -22.583 -4.838 -1.950 1.00 55.72 86 PRO A CA 1
ATOM 671 C C . PRO A 1 86 ? -23.470 -6.010 -1.532 1.00 55.72 86 PRO A C 1
ATOM 673 O O . PRO A 1 86 ? -23.743 -6.221 -0.349 1.00 55.72 86 PRO A O 1
ATOM 676 N N . LYS A 1 87 ? -23.984 -6.756 -2.519 1.00 72.19 87 LYS A N 1
ATOM 677 C CA . LYS A 1 87 ? -24.863 -7.915 -2.277 1.00 72.19 87 LYS A CA 1
ATOM 678 C C . LYS A 1 87 ? -24.199 -8.942 -1.340 1.00 72.19 87 LYS A C 1
ATOM 680 O O . LYS A 1 87 ? -24.892 -9.694 -0.660 1.00 72.19 87 LYS A O 1
ATOM 685 N N . TYR A 1 88 ? -22.868 -8.947 -1.303 1.00 78.62 88 TYR A N 1
ATOM 686 C CA . TYR A 1 88 ? -22.024 -9.810 -0.486 1.00 78.62 88 TYR A CA 1
ATOM 687 C C . TYR A 1 88 ? -20.919 -8.988 0.197 1.00 78.62 88 TYR A C 1
ATOM 689 O O . TYR A 1 88 ? -20.596 -7.908 -0.295 1.00 78.62 88 TYR A O 1
ATOM 697 N N . PRO A 1 89 ? -20.293 -9.487 1.281 1.00 81.31 89 PRO A 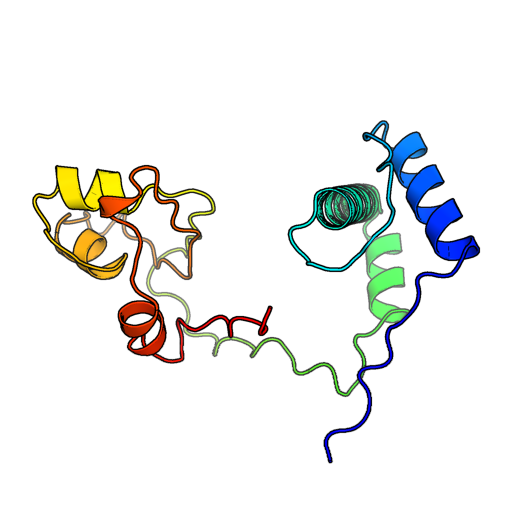N 1
ATOM 698 C CA . PRO A 1 89 ? -19.126 -8.844 1.881 1.00 81.31 89 PRO A CA 1
ATOM 699 C C . PRO A 1 89 ? -18.016 -8.608 0.854 1.00 81.31 89 PRO A C 1
ATOM 701 O O . PRO A 1 89 ? -17.738 -9.478 0.026 1.00 81.31 89 PRO A O 1
ATOM 704 N N . GLU A 1 90 ? -17.377 -7.445 0.913 1.00 83.25 90 GLU A N 1
ATOM 705 C CA . GLU A 1 90 ? -16.273 -7.113 0.016 1.00 83.25 90 GLU A CA 1
ATOM 706 C C . GLU A 1 90 ? -14.976 -7.798 0.449 1.00 83.25 90 GLU A C 1
ATOM 708 O O . GLU A 1 90 ? -14.697 -7.957 1.639 1.00 83.25 90 GLU A O 1
ATOM 713 N N . ALA A 1 91 ? -14.174 -8.202 -0.532 1.00 78.81 91 ALA A N 1
ATOM 714 C CA . ALA A 1 91 ? -12.869 -8.805 -0.317 1.00 78.81 91 ALA A CA 1
ATOM 715 C C . ALA A 1 91 ? -11.818 -8.146 -1.216 1.00 78.81 91 ALA A C 1
ATOM 717 O O . ALA A 1 91 ? -12.096 -7.803 -2.365 1.00 78.81 91 ALA A O 1
ATOM 718 N N . PHE A 1 92 ? -10.599 -8.015 -0.697 1.00 82.56 92 PHE A N 1
ATOM 719 C CA . PHE A 1 92 ? -9.417 -7.634 -1.461 1.00 82.56 92 PHE A CA 1
ATOM 720 C C . PHE A 1 92 ? -8.342 -8.691 -1.242 1.00 82.56 92 PHE A C 1
ATOM 722 O O . PHE A 1 92 ? -7.961 -8.951 -0.097 1.00 82.56 92 PHE A O 1
ATOM 729 N N . ASP A 1 93 ? -7.849 -9.290 -2.323 1.00 79.38 93 ASP A N 1
ATOM 730 C CA . ASP A 1 93 ? -6.750 -10.246 -2.227 1.00 79.38 93 ASP A CA 1
ATOM 731 C C . ASP A 1 93 ? -5.414 -9.533 -2.447 1.00 79.38 93 ASP A C 1
ATOM 733 O O . ASP A 1 93 ? -5.045 -9.167 -3.563 1.00 79.38 93 ASP A O 1
ATOM 737 N N . ALA A 1 94 ? -4.680 -9.310 -1.361 1.00 81.81 94 ALA A N 1
ATOM 738 C CA . ALA A 1 94 ? -3.400 -8.617 -1.417 1.00 81.81 94 ALA A CA 1
ATOM 739 C C . ALA A 1 94 ? -2.258 -9.464 -1.998 1.00 81.81 94 ALA A C 1
ATOM 741 O O . ALA A 1 94 ? -1.183 -8.915 -2.244 1.00 81.81 94 ALA A O 1
ATOM 742 N N . HIS A 1 95 ? -2.448 -10.773 -2.185 1.00 83.50 95 HIS A N 1
ATOM 743 C CA . HIS A 1 95 ? -1.399 -11.665 -2.665 1.00 83.50 95 HIS A CA 1
ATOM 744 C C . HIS A 1 95 ? -2.005 -12.926 -3.279 1.00 83.50 95 HIS A C 1
ATOM 746 O O . HIS A 1 95 ? -2.220 -13.929 -2.595 1.00 83.50 95 HIS A O 1
ATOM 752 N N . PHE A 1 96 ? -2.163 -12.919 -4.600 1.00 82.69 96 PHE A N 1
ATOM 753 C CA . PHE A 1 96 ? -2.713 -14.053 -5.330 1.00 82.69 96 PHE A CA 1
ATOM 754 C C . PHE A 1 96 ? -1.822 -14.474 -6.504 1.00 82.69 96 PHE A C 1
ATOM 756 O O . PHE A 1 96 ? -1.412 -13.655 -7.322 1.00 82.69 96 PHE A O 1
ATOM 763 N N . HIS A 1 97 ? -1.528 -15.773 -6.607 1.00 85.75 97 HIS A N 1
ATOM 764 C CA . HIS A 1 97 ? -0.767 -16.343 -7.722 1.00 85.75 97 HIS A CA 1
ATOM 765 C C . HIS A 1 97 ? -1.707 -16.704 -8.876 1.00 85.75 97 HIS A C 1
ATOM 767 O O . HIS A 1 97 ? -2.263 -17.810 -8.908 1.00 85.75 97 HIS A O 1
ATOM 773 N N . LEU A 1 98 ? -1.907 -15.762 -9.801 1.00 82.44 98 LEU A N 1
ATOM 774 C CA . LEU A 1 98 ? -2.847 -15.933 -10.911 1.00 82.44 98 LEU A CA 1
ATOM 775 C C . LEU A 1 98 ? -2.380 -17.030 -11.871 1.00 82.44 98 LEU A C 1
ATOM 777 O O . LEU A 1 98 ? -3.161 -17.914 -12.204 1.00 82.44 98 LEU A O 1
ATOM 781 N N . ASP A 1 99 ? -1.096 -17.045 -12.221 1.00 83.12 99 ASP A N 1
ATOM 782 C CA . ASP A 1 99 ? -0.472 -18.049 -13.090 1.00 83.12 99 ASP A CA 1
ATOM 783 C C . ASP A 1 99 ? -0.711 -19.493 -12.617 1.00 83.12 99 ASP A C 1
ATOM 785 O O . ASP A 1 99 ? -1.210 -20.347 -13.354 1.00 83.12 99 ASP A O 1
ATOM 789 N N . ARG A 1 100 ? -0.422 -19.763 -11.343 1.00 84.88 100 ARG A N 1
ATOM 790 C CA . ARG A 1 100 ? -0.584 -21.085 -10.733 1.00 84.88 100 ARG A CA 1
ATOM 791 C C . ARG A 1 100 ? -2.042 -21.487 -10.640 1.00 84.88 100 ARG A C 1
ATOM 793 O O . ARG A 1 100 ? -2.361 -22.669 -10.779 1.00 84.88 100 ARG A O 1
ATOM 800 N N . THR A 1 101 ? -2.915 -20.524 -10.368 1.00 84.81 101 THR A N 1
ATOM 801 C CA . THR A 1 101 ? -4.339 -20.801 -10.209 1.00 84.81 101 THR A CA 1
ATOM 802 C C . THR A 1 101 ? -4.993 -21.094 -11.550 1.00 84.81 101 THR A C 1
ATOM 804 O O . THR A 1 101 ? -5.690 -22.099 -11.655 1.00 84.81 101 THR A O 1
ATOM 807 N N . LEU A 1 102 ? -4.688 -20.315 -12.591 1.00 83.38 102 LEU A N 1
ATOM 808 C CA . LEU A 1 102 ? -5.129 -20.595 -13.959 1.00 83.38 102 LEU A CA 1
ATOM 809 C C . LEU A 1 102 ? -4.633 -21.967 -14.425 1.00 83.38 102 LEU A C 1
ATOM 811 O O . LEU A 1 102 ? -5.438 -22.797 -14.846 1.00 83.38 102 LEU A O 1
ATOM 815 N N . HIS A 1 103 ? -3.342 -22.264 -14.229 1.00 84.12 103 HIS A N 1
ATOM 816 C CA . HIS A 1 103 ? -2.778 -23.575 -14.552 1.00 84.12 103 HIS A CA 1
ATOM 817 C C . HIS A 1 103 ? -3.509 -24.712 -13.821 1.00 84.12 103 HIS A C 1
ATOM 819 O O . HIS A 1 103 ? -3.861 -25.729 -14.419 1.00 84.12 103 HIS A O 1
ATOM 825 N N . ARG A 1 104 ? -3.778 -24.551 -12.517 1.00 85.69 104 ARG A N 1
ATOM 826 C CA . ARG A 1 104 ? -4.504 -25.550 -11.716 1.00 85.69 104 ARG A CA 1
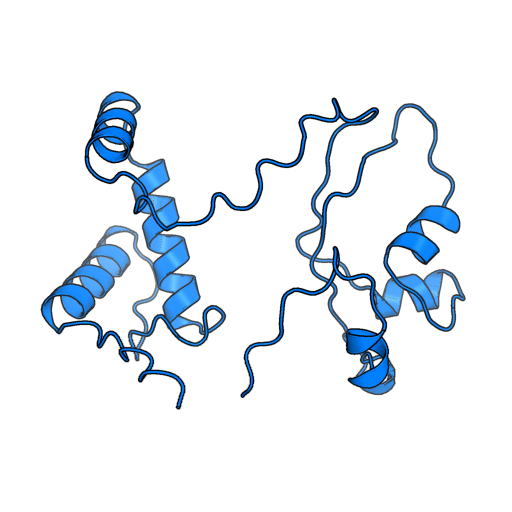ATOM 827 C C . ARG A 1 104 ? -5.944 -25.751 -12.191 1.00 85.69 104 ARG A C 1
ATOM 829 O O . ARG A 1 104 ? 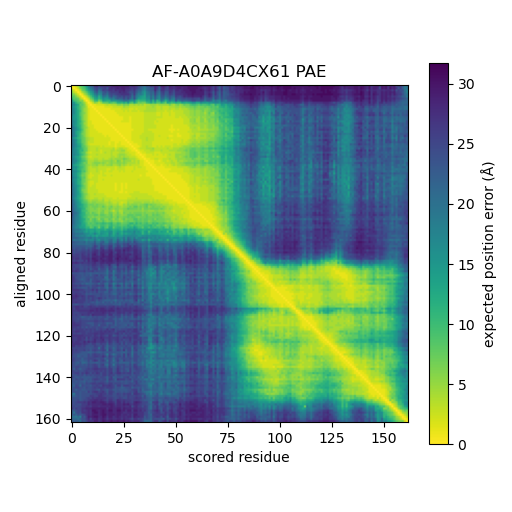-6.441 -26.872 -12.117 1.00 85.69 104 ARG A O 1
ATOM 836 N N . LEU A 1 105 ? -6.592 -24.689 -12.660 1.00 84.81 105 LEU A N 1
ATOM 837 C CA . LEU A 1 105 ? -7.943 -24.720 -13.220 1.00 84.81 105 LEU A CA 1
ATOM 838 C C . LEU A 1 105 ? -7.970 -25.127 -14.701 1.00 84.81 105 LEU A C 1
ATOM 840 O O . LEU A 1 105 ? -9.044 -25.183 -15.289 1.00 84.81 105 LEU A O 1
ATOM 844 N N . GLN A 1 106 ? -6.813 -25.450 -15.292 1.00 85.75 106 GLN A N 1
ATOM 845 C CA . GLN A 1 106 ? -6.662 -25.777 -16.715 1.00 85.75 106 GLN A CA 1
ATOM 846 C C . GLN A 1 106 ? -7.168 -24.657 -17.642 1.00 85.75 106 GLN A C 1
ATOM 848 O O . GLN A 1 106 ? -7.586 -24.905 -18.773 1.00 85.75 106 GLN A O 1
ATOM 853 N N . LEU A 1 107 ? -7.096 -23.414 -17.166 1.00 79.38 107 LEU A N 1
ATOM 854 C CA . LEU A 1 107 ? -7.385 -22.214 -17.936 1.00 79.38 107 LEU A CA 1
ATOM 855 C C . LEU A 1 107 ? -6.079 -21.738 -18.572 1.00 79.38 107 LEU A C 1
ATOM 857 O O . LEU A 1 107 ? -5.086 -21.526 -17.878 1.00 79.38 107 LEU A O 1
ATOM 861 N N . GLN A 1 108 ? -6.058 -21.614 -19.901 1.00 67.00 108 GLN A N 1
ATOM 862 C CA . GLN A 1 108 ? -4.825 -21.264 -20.616 1.00 67.00 108 GLN A CA 1
ATOM 863 C C . GLN A 1 108 ? -4.450 -19.790 -20.461 1.00 67.00 108 GLN A C 1
ATOM 865 O O . GLN A 1 108 ? -3.267 -19.472 -20.401 1.00 67.00 108 GLN A O 1
ATOM 870 N N . GLN A 1 109 ? -5.445 -18.904 -20.391 1.00 66.06 109 GLN A N 1
ATOM 871 C CA . GLN A 1 109 ? -5.305 -17.469 -20.151 1.00 66.06 109 GLN A CA 1
ATOM 872 C C . GLN A 1 109 ? -6.591 -16.954 -19.503 1.00 66.06 109 GLN A C 1
ATOM 874 O O . GLN A 1 109 ? -7.654 -17.539 -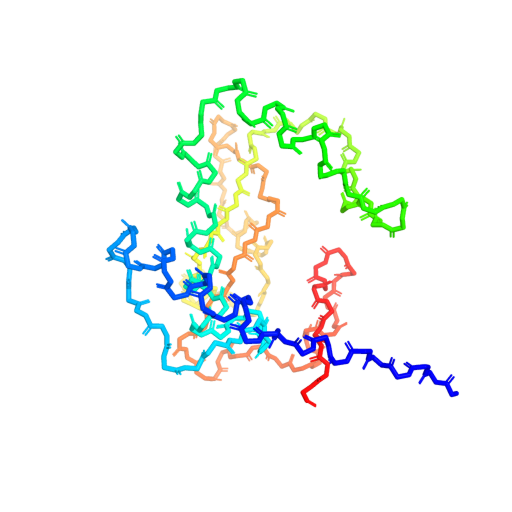19.708 1.00 66.06 109 GLN A O 1
ATOM 879 N N . GLY A 1 110 ? -6.492 -15.878 -18.728 1.00 67.44 110 GLY A N 1
ATOM 880 C CA . GLY A 1 110 ? -7.647 -15.277 -18.076 1.00 67.44 110 GLY A CA 1
ATOM 881 C C . GLY A 1 110 ? -7.259 -14.274 -16.999 1.00 67.44 110 GLY A C 1
ATOM 882 O O . GLY A 1 110 ? -6.093 -14.154 -16.615 1.00 67.44 110 GLY A O 1
ATOM 883 N N . GLY A 1 111 ? -8.252 -13.537 -16.530 1.00 72.88 111 GLY A N 1
ATOM 884 C CA . GLY A 1 111 ? -8.169 -12.704 -15.348 1.00 72.88 111 GLY A CA 1
ATOM 885 C C . GLY A 1 111 ? -8.733 -13.406 -14.116 1.00 72.88 111 GLY A C 1
ATOM 886 O O . GLY A 1 111 ? -9.072 -14.587 -14.105 1.00 72.88 111 GLY A O 1
ATOM 887 N N . MET A 1 112 ? -8.873 -12.625 -13.054 1.00 73.06 112 MET A N 1
ATOM 888 C CA . MET A 1 112 ? -9.489 -13.063 -11.803 1.00 73.06 112 MET A CA 1
ATOM 889 C C . MET A 1 112 ? -10.947 -13.535 -11.988 1.00 73.06 112 MET A C 1
ATOM 891 O O . MET A 1 112 ? -11.413 -14.396 -11.253 1.00 73.06 112 MET A O 1
ATOM 895 N N . GLU A 1 113 ? -11.664 -13.001 -12.977 1.00 73.31 113 GLU A N 1
ATOM 896 C CA . GLU A 1 113 ? -13.060 -13.365 -13.265 1.00 73.31 113 GLU A CA 1
ATOM 897 C C . GLU A 1 113 ? -13.193 -14.779 -13.811 1.00 73.31 113 GLU A C 1
ATOM 899 O O . GLU A 1 113 ? -14.043 -15.528 -13.343 1.00 73.31 113 GLU A O 1
ATOM 904 N N . ASP A 1 114 ? -12.295 -15.180 -14.712 1.00 73.62 114 ASP A N 1
ATOM 905 C CA . ASP A 1 114 ? -12.278 -16.538 -15.256 1.00 73.62 114 ASP A CA 1
ATOM 906 C C . ASP A 1 114 ? -12.058 -17.573 -14.140 1.00 73.62 114 ASP A C 1
ATOM 908 O O . ASP A 1 114 ? -12.629 -18.663 -14.163 1.00 73.62 114 ASP A O 1
ATOM 912 N N . MET A 1 115 ? -11.287 -17.215 -13.104 1.00 76.12 115 MET A N 1
ATOM 913 C CA . MET A 1 115 ? -11.170 -18.023 -11.887 1.00 76.12 115 MET A CA 1
ATOM 914 C C . MET A 1 115 ? -12.486 -18.060 -11.096 1.00 76.12 115 MET A C 1
ATOM 916 O O . MET A 1 115 ? -12.879 -19.131 -10.627 1.00 76.12 115 MET A O 1
ATOM 920 N N . MET A 1 116 ? -13.139 -16.910 -10.906 1.00 75.62 116 MET A N 1
ATOM 921 C CA . MET A 1 116 ? -14.394 -16.822 -10.150 1.00 75.62 116 MET A CA 1
ATOM 922 C C . MET A 1 116 ? -15.522 -17.617 -10.818 1.00 75.62 116 MET A C 1
ATOM 924 O O . MET A 1 116 ? -16.303 -18.257 -10.115 1.00 75.62 116 MET A O 1
ATOM 928 N N . ASP A 1 117 ? -15.568 -17.642 -12.149 1.00 76.06 117 ASP A N 1
ATOM 929 C CA . ASP A 1 117 ? -16.543 -18.421 -12.917 1.00 76.06 117 ASP A CA 1
ATOM 930 C C . ASP A 1 117 ? -16.220 -19.923 -12.921 1.00 76.06 117 ASP A C 1
ATOM 932 O O . ASP A 1 117 ? -17.125 -20.762 -12.932 1.00 76.06 117 ASP A O 1
ATOM 936 N N . ALA A 1 118 ? -14.936 -20.288 -12.865 1.00 79.25 118 ALA A N 1
ATOM 937 C CA . ALA A 1 118 ? -14.499 -21.682 -12.865 1.00 79.25 118 ALA A CA 1
ATOM 938 C C . ALA A 1 118 ? -14.741 -22.414 -11.533 1.00 79.25 118 ALA A C 1
ATOM 940 O O . ALA A 1 118 ? -14.803 -23.647 -11.515 1.00 79.25 118 ALA A O 1
ATOM 941 N N . VAL A 1 119 ? -14.869 -21.690 -10.413 1.00 79.94 119 VAL A N 1
ATOM 942 C CA . VAL A 1 119 ? -15.036 -22.286 -9.079 1.00 79.94 119 VAL A CA 1
ATOM 943 C C . VAL A 1 119 ? -16.383 -21.876 -8.478 1.00 79.94 119 VAL A C 1
ATOM 945 O O . VAL A 1 119 ? -16.508 -20.776 -7.941 1.00 79.94 119 VAL A O 1
ATOM 948 N N . PRO A 1 120 ? -17.403 -22.754 -8.496 1.00 79.69 120 PRO A N 1
ATOM 949 C CA . PRO A 1 120 ? -18.697 -22.422 -7.920 1.00 79.69 120 PRO A CA 1
ATOM 950 C C . PRO A 1 120 ? -18.587 -22.217 -6.405 1.00 79.69 120 PRO A C 1
ATOM 952 O O . PRO A 1 120 ? -18.073 -23.068 -5.677 1.00 79.69 120 PRO A O 1
ATOM 955 N N . VAL A 1 121 ? -19.124 -21.093 -5.926 1.00 80.75 121 VAL A N 1
ATOM 956 C CA . VAL A 1 121 ? -19.184 -20.748 -4.499 1.00 80.75 121 VAL A CA 1
ATOM 957 C C . VAL A 1 121 ? -20.627 -20.834 -3.998 1.00 80.75 121 VAL A C 1
ATOM 959 O O . VAL A 1 121 ? -21.552 -20.268 -4.597 1.00 80.75 121 VAL A O 1
ATOM 962 N N . GLU A 1 122 ? -20.817 -21.540 -2.881 1.00 82.56 122 GLU A N 1
ATOM 963 C CA . GLU A 1 122 ? -22.092 -21.618 -2.158 1.00 82.56 122 GLU A CA 1
ATOM 964 C C . GLU A 1 122 ? -22.583 -20.220 -1.756 1.00 82.56 122 GLU A C 1
ATOM 966 O O . GLU A 1 122 ? -21.791 -19.384 -1.330 1.00 82.56 122 GLU A O 1
ATOM 971 N N . GLU A 1 123 ? -23.893 -19.965 -1.844 1.00 75.31 123 GLU A N 1
ATOM 972 C CA . GLU A 1 123 ? -24.485 -18.624 -1.670 1.00 75.31 123 GLU A CA 1
ATOM 973 C C . GLU A 1 123 ? -24.094 -17.943 -0.342 1.00 75.31 123 GLU A C 1
ATOM 975 O O . GLU A 1 123 ? -23.853 -16.741 -0.315 1.00 75.31 123 GLU A O 1
ATOM 980 N N . GLY A 1 124 ? -23.934 -18.705 0.747 1.00 77.56 124 GLY A N 1
ATOM 981 C CA . GLY A 1 124 ? -23.522 -18.182 2.060 1.00 77.56 124 GLY A CA 1
ATOM 982 C C . GLY A 1 124 ? -22.023 -17.894 2.218 1.00 77.56 124 GLY A C 1
ATOM 983 O O . GLY A 1 124 ? -21.603 -17.429 3.275 1.00 77.56 124 GLY A O 1
ATOM 984 N N . ARG A 1 125 ? -21.204 -18.195 1.204 1.00 78.44 125 ARG A N 1
ATOM 985 C CA . ARG A 1 125 ? -19.741 -18.014 1.216 1.00 78.44 125 ARG A CA 1
ATOM 986 C C . ARG A 1 125 ? -19.252 -17.054 0.133 1.00 78.44 125 ARG A C 1
ATOM 988 O O . ARG A 1 125 ? -18.046 -16.941 -0.075 1.00 78.44 125 ARG A O 1
ATOM 995 N N . ARG A 1 126 ? -20.173 -16.393 -0.570 1.00 81.88 126 ARG A N 1
ATOM 996 C CA . ARG A 1 126 ? -19.848 -15.445 -1.636 1.00 81.88 126 ARG A CA 1
ATOM 997 C C . ARG A 1 126 ? -19.297 -14.153 -1.056 1.00 81.88 126 ARG A C 1
ATOM 999 O O . ARG A 1 126 ? -19.768 -13.668 -0.030 1.00 81.88 126 ARG A O 1
ATOM 1006 N N . THR A 1 127 ? -18.323 -13.595 -1.755 1.00 80.75 127 THR A N 1
ATOM 1007 C CA . THR A 1 127 ? -17.769 -12.267 -1.512 1.00 80.75 127 THR A CA 1
ATOM 1008 C C . THR A 1 127 ? -17.725 -11.502 -2.828 1.00 80.75 127 THR A C 1
ATOM 1010 O O . THR A 1 127 ? -17.614 -12.094 -3.904 1.00 80.75 127 THR A O 1
ATOM 1013 N N . SER A 1 128 ? -17.833 -10.181 -2.743 1.00 81.06 128 SER A N 1
ATOM 1014 C CA . SER A 1 128 ? -17.595 -9.285 -3.872 1.00 81.06 128 SER A CA 1
ATOM 1015 C C . SER A 1 128 ? -16.115 -8.926 -3.878 1.00 81.06 128 SER A C 1
ATOM 1017 O O . SER A 1 128 ? -15.651 -8.184 -3.014 1.00 81.06 128 SER A O 1
ATOM 1019 N N . LEU A 1 129 ? -15.345 -9.476 -4.812 1.00 75.44 129 LEU A N 1
ATOM 1020 C CA . LEU A 1 129 ? -13.937 -9.122 -4.931 1.00 75.44 129 LEU A CA 1
ATOM 1021 C C . LEU A 1 129 ? -13.819 -7.726 -5.560 1.00 75.44 129 LEU A C 1
ATOM 1023 O O . LEU A 1 129 ? -14.153 -7.543 -6.727 1.00 75.44 129 LEU A O 1
ATOM 1027 N N . VAL A 1 130 ? -13.353 -6.747 -4.785 1.00 77.88 130 VAL A N 1
ATOM 1028 C CA . VAL A 1 130 ? -13.232 -5.342 -5.225 1.00 77.88 130 VAL A CA 1
ATOM 1029 C C . VAL A 1 130 ? -11.866 -5.025 -5.834 1.00 77.88 130 VAL A C 1
ATOM 1031 O O . VAL A 1 130 ? -11.674 -3.973 -6.436 1.00 77.88 130 VAL A O 1
ATOM 1034 N N . GLY A 1 131 ? -10.906 -5.940 -5.697 1.00 75.19 131 GLY A N 1
ATOM 1035 C CA . GLY A 1 131 ? -9.584 -5.830 -6.296 1.00 75.19 131 GLY A CA 1
ATOM 1036 C C . GLY A 1 131 ? -8.628 -6.905 -5.793 1.00 75.19 131 GLY A C 1
ATOM 1037 O O . GLY A 1 131 ? -8.955 -7.693 -4.902 1.00 75.19 131 GLY A O 1
ATOM 1038 N N . GLY A 1 132 ? -7.425 -6.925 -6.358 1.00 77.44 132 GLY A N 1
ATOM 1039 C CA . GLY A 1 132 ? -6.355 -7.766 -5.849 1.00 77.44 132 GLY A CA 1
ATOM 1040 C C . GLY A 1 132 ? -5.021 -7.548 -6.549 1.00 77.44 132 GLY A C 1
ATOM 1041 O O . GLY A 1 132 ? -4.941 -6.888 -7.586 1.00 77.44 132 GLY A O 1
ATOM 1042 N N . VAL A 1 133 ? -3.966 -8.110 -5.967 1.00 80.50 133 VAL A N 1
ATOM 1043 C CA . VAL A 1 133 ? -2.605 -8.076 -6.508 1.00 80.50 133 VAL A CA 1
ATOM 1044 C C . VAL A 1 133 ? -2.273 -9.449 -7.074 1.00 80.50 133 VAL A C 1
ATOM 1046 O O . VAL A 1 133 ? -2.128 -10.424 -6.337 1.00 80.50 133 VAL A O 1
ATOM 1049 N N . SER A 1 134 ? -2.147 -9.512 -8.399 1.00 80.62 134 SER A N 1
ATOM 1050 C CA . SER A 1 134 ? -1.754 -10.734 -9.102 1.00 80.62 134 SER A CA 1
ATOM 1051 C C . SER A 1 134 ? -0.234 -10.841 -9.189 1.00 80.62 134 SER A C 1
ATOM 1053 O O . SER A 1 134 ? 0.442 -9.904 -9.612 1.00 80.62 134 SER A O 1
ATOM 1055 N N . ILE A 1 135 ? 0.293 -11.998 -8.804 1.00 80.25 135 ILE A N 1
ATOM 1056 C CA . ILE A 1 135 ? 1.714 -12.337 -8.844 1.00 80.25 135 ILE A CA 1
ATOM 1057 C C . ILE A 1 135 ? 1.913 -13.456 -9.857 1.00 80.25 135 ILE A C 1
ATOM 1059 O O . ILE A 1 135 ? 1.170 -14.437 -9.860 1.00 80.25 135 ILE A O 1
ATOM 1063 N N . TYR A 1 136 ? 2.955 -13.313 -10.668 1.00 79.88 136 TYR A N 1
ATOM 1064 C CA . TYR A 1 136 ? 3.396 -14.313 -11.631 1.00 79.88 136 TYR A CA 1
ATOM 1065 C C . TYR A 1 136 ? 4.762 -14.834 -11.188 1.00 79.88 136 TYR A C 1
ATOM 1067 O O . TYR A 1 136 ? 5.675 -14.053 -10.914 1.00 79.88 136 TYR A O 1
ATOM 1075 N N . CYS A 1 137 ? 4.892 -16.149 -11.065 1.00 78.19 137 CYS A N 1
ATOM 1076 C CA . CYS A 1 137 ? 6.128 -16.835 -10.702 1.00 78.19 137 CYS A CA 1
ATOM 1077 C C . CYS A 1 137 ? 6.841 -17.448 -11.907 1.00 78.19 137 CYS A C 1
ATOM 1079 O O . CYS A 1 137 ? 8.030 -17.746 -11.798 1.00 78.19 137 CYS A O 1
ATOM 1081 N N . ASP A 1 138 ? 6.133 -17.650 -13.017 1.00 76.62 138 ASP A N 1
ATOM 1082 C CA . ASP A 1 138 ? 6.698 -18.166 -14.258 1.00 76.62 138 ASP A CA 1
ATOM 1083 C C . ASP A 1 138 ? 6.785 -17.054 -15.323 1.00 76.62 138 ASP A C 1
ATOM 1085 O O . ASP A 1 138 ? 5.741 -16.530 -15.726 1.00 76.62 138 ASP A O 1
ATOM 1089 N N . PRO A 1 139 ? 7.994 -16.688 -15.800 1.00 78.31 139 PRO A N 1
ATOM 1090 C CA . PRO A 1 139 ? 8.177 -15.700 -16.862 1.00 78.31 139 PRO A CA 1
ATOM 1091 C C . PRO A 1 139 ? 7.384 -15.984 -18.142 1.00 78.31 139 PRO A C 1
ATOM 1093 O O . PRO A 1 139 ? 6.991 -15.040 -18.825 1.00 78.31 139 PRO A O 1
ATOM 1096 N N . GLU A 1 140 ? 7.121 -17.253 -18.469 1.00 79.19 140 GLU A N 1
ATOM 1097 C CA . GLU A 1 140 ? 6.344 -17.634 -19.659 1.00 79.19 140 GLU A CA 1
ATOM 1098 C C . GLU A 1 140 ? 4.850 -17.305 -19.517 1.00 79.19 140 GLU A C 1
ATOM 1100 O O . GLU A 1 140 ? 4.127 -17.217 -20.507 1.00 79.19 140 GLU A O 1
ATOM 1105 N N . THR A 1 141 ? 4.390 -17.084 -18.283 1.00 73.94 141 THR A N 1
ATOM 1106 C CA . THR A 1 141 ? 2.994 -16.760 -17.955 1.00 73.94 141 THR A CA 1
ATOM 1107 C C . THR A 1 141 ? 2.761 -15.272 -17.715 1.00 73.94 141 THR A C 1
ATOM 1109 O O . THR A 1 141 ? 1.646 -14.867 -17.381 1.00 73.94 141 THR A O 1
ATOM 1112 N N . TYR A 1 142 ? 3.798 -14.442 -17.867 1.00 79.50 142 TYR A N 1
ATOM 1113 C CA . TYR A 1 142 ? 3.673 -13.000 -17.699 1.00 79.50 142 TYR A CA 1
ATOM 1114 C C . TYR A 1 142 ? 2.684 -12.436 -18.717 1.00 79.50 142 TYR A C 1
ATOM 1116 O O . TYR A 1 142 ? 2.714 -12.774 -19.903 1.00 79.50 142 TYR A O 1
ATOM 1124 N N . GLN A 1 143 ? 1.807 -11.545 -18.256 1.00 75.25 143 GLN A N 1
ATOM 1125 C CA . GLN A 1 143 ? 0.897 -1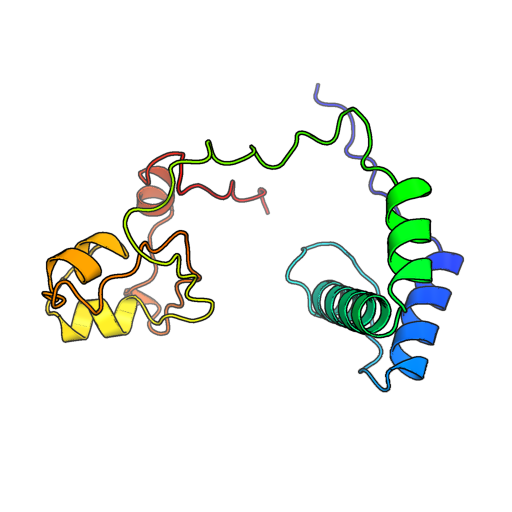0.858 -19.160 1.00 75.25 143 GLN A CA 1
ATOM 1126 C C . GLN A 1 143 ? 1.676 -9.960 -20.119 1.00 75.25 143 GLN A C 1
ATOM 1128 O O . GLN A 1 143 ? 2.622 -9.273 -19.736 1.00 75.25 143 GLN A O 1
ATOM 1133 N N . THR A 1 144 ? 1.263 -9.972 -21.383 1.00 77.25 144 THR A N 1
ATOM 1134 C CA . THR A 1 144 ? 1.858 -9.109 -22.403 1.00 77.25 144 THR A CA 1
ATOM 1135 C C . THR A 1 144 ? 1.389 -7.667 -22.224 1.00 77.25 144 THR A C 1
ATOM 1137 O O . THR A 1 144 ? 0.265 -7.416 -21.788 1.00 77.25 144 THR A O 1
ATOM 1140 N N . ASP A 1 145 ? 2.204 -6.705 -22.658 1.00 74.38 145 ASP A N 1
ATOM 1141 C CA . ASP A 1 145 ? 1.826 -5.283 -22.668 1.00 74.38 145 ASP A CA 1
ATOM 1142 C C . ASP A 1 145 ? 0.545 -5.010 -23.466 1.00 74.38 145 ASP A C 1
ATOM 1144 O O . ASP A 1 145 ? -0.151 -4.026 -23.228 1.00 74.38 145 ASP A O 1
ATOM 1148 N N . GLN A 1 146 ? 0.253 -5.840 -24.470 1.00 73.19 146 GLN A N 1
ATOM 1149 C CA . GLN A 1 146 ? -0.989 -5.752 -25.232 1.00 73.19 146 GLN A CA 1
ATOM 1150 C C . GLN A 1 146 ? -2.177 -6.190 -24.372 1.00 73.19 146 GLN A C 1
ATOM 1152 O O . GLN A 1 146 ? -3.134 -5.440 -24.233 1.00 73.19 146 GLN A O 1
ATOM 1157 N N . HIS A 1 147 ? -2.066 -7.340 -23.705 1.00 71.00 147 HIS A N 1
ATOM 1158 C CA . HIS A 1 147 ? -3.110 -7.842 -22.817 1.00 71.00 147 HIS A CA 1
ATOM 1159 C C . HIS A 1 147 ? -3.427 -6.861 -21.678 1.00 71.00 147 HIS A C 1
ATOM 1161 O O . HIS A 1 147 ? -4.591 -6.604 -21.398 1.00 71.00 147 HIS A O 1
ATOM 1167 N N . LEU A 1 148 ? -2.405 -6.250 -21.069 1.00 70.94 148 LEU A N 1
ATOM 1168 C CA . LEU A 1 148 ? -2.594 -5.244 -20.017 1.00 70.94 148 LEU A CA 1
ATOM 1169 C C . LEU A 1 148 ? -3.335 -3.989 -20.506 1.00 70.94 148 LEU A C 1
ATOM 1171 O O . LEU A 1 148 ? -4.029 -3.358 -19.711 1.00 70.94 148 LEU A O 1
ATOM 1175 N N . ARG A 1 149 ? -3.190 -3.630 -21.789 1.00 69.94 149 ARG A N 1
ATOM 1176 C CA . ARG A 1 149 ? -3.88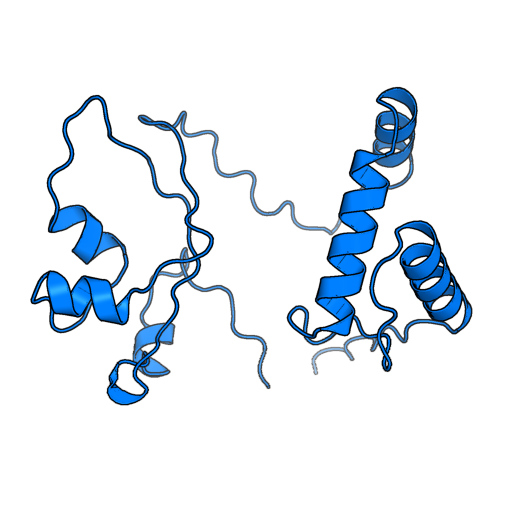6 -2.502 -22.436 1.00 69.94 149 ARG A CA 1
ATOM 1177 C C . ARG A 1 149 ? -5.316 -2.828 -22.851 1.00 69.94 149 ARG A C 1
ATOM 1179 O O . ARG A 1 149 ? -6.118 -1.913 -22.955 1.00 69.94 149 ARG A O 1
ATOM 1186 N N . ASP A 1 150 ? -5.620 -4.103 -23.059 1.00 69.50 150 ASP A N 1
ATOM 1187 C CA . ASP A 1 150 ? -6.948 -4.566 -23.464 1.00 69.50 150 ASP A CA 1
ATOM 1188 C C . ASP A 1 150 ? -7.870 -4.853 -22.258 1.00 69.50 150 ASP A C 1
ATOM 1190 O O . ASP A 1 150 ? -9.047 -5.172 -22.435 1.00 69.50 150 ASP A O 1
ATOM 1194 N N . LEU A 1 151 ? -7.361 -4.742 -21.021 1.00 64.38 151 LEU A N 1
ATOM 1195 C CA . LEU A 1 151 ? -8.175 -4.843 -19.806 1.00 64.38 151 LEU A CA 1
ATOM 1196 C C . LEU A 1 151 ? -9.214 -3.700 -19.736 1.00 64.38 151 LEU A C 1
ATOM 1198 O O . LEU A 1 151 ? -8.957 -2.606 -20.216 1.00 64.38 151 LEU A O 1
ATOM 1202 N N . PRO A 1 152 ? -10.394 -3.899 -19.124 1.00 55.03 152 PRO A N 1
ATOM 1203 C CA . PRO A 1 152 ? -11.368 -2.821 -18.932 1.00 55.03 152 PRO A CA 1
ATOM 1204 C C . PRO A 1 152 ? -10.776 -1.639 -18.143 1.00 55.03 152 PRO A C 1
ATOM 1206 O O . PRO A 1 152 ? -10.020 -1.859 -17.199 1.00 55.03 152 PRO A O 1
ATOM 1209 N N . GLU A 1 153 ? -11.181 -0.396 -18.441 1.00 48.81 153 GLU A N 1
ATOM 1210 C CA . GLU A 1 153 ? -10.674 0.822 -17.770 1.00 48.81 153 GLU A CA 1
ATOM 1211 C C . GLU A 1 153 ? -10.803 0.796 -16.239 1.00 48.81 153 GLU A C 1
ATOM 1213 O O . GLU A 1 153 ? -9.942 1.323 -15.540 1.00 48.81 153 GLU A O 1
ATOM 1218 N N . SER A 1 154 ? -11.802 0.093 -15.695 1.00 47.25 154 SER A N 1
ATOM 1219 C CA . SER A 1 154 ? -11.952 -0.129 -14.249 1.00 47.25 154 SER A CA 1
ATOM 1220 C C . SER A 1 154 ? -10.850 -1.007 -13.626 1.00 47.25 154 SER A C 1
ATOM 1222 O O . SER A 1 154 ? -10.859 -1.236 -12.419 1.00 47.25 154 SER A O 1
ATOM 1224 N N . ARG A 1 155 ? -9.939 -1.551 -14.443 1.00 50.62 155 ARG A N 1
ATOM 1225 C CA . ARG A 1 155 ? -8.823 -2.439 -14.070 1.00 50.62 155 ARG A CA 1
ATOM 1226 C C . ARG A 1 155 ? -7.463 -1.897 -14.496 1.00 50.62 155 ARG A C 1
ATOM 1228 O O . ARG A 1 155 ? -6.442 -2.490 -14.151 1.00 50.62 155 ARG A O 1
ATOM 1235 N N . HIS A 1 156 ? -7.428 -0.774 -15.210 1.00 41.25 156 HIS A N 1
ATOM 1236 C CA . HIS A 1 156 ? -6.190 -0.059 -15.461 1.00 41.25 156 HIS A CA 1
ATOM 1237 C C . HIS A 1 156 ? -5.846 0.785 -14.234 1.00 41.25 156 HIS A C 1
ATOM 1239 O O . HIS A 1 156 ? -6.315 1.910 -14.079 1.00 41.25 156 HIS A O 1
ATOM 1245 N N . HIS A 1 157 ? -4.942 0.291 -13.389 1.00 44.19 157 HIS A N 1
ATOM 1246 C CA . HIS A 1 157 ? -4.013 1.241 -12.794 1.00 44.19 157 HIS A CA 1
ATOM 1247 C C . HIS A 1 157 ? -3.071 1.672 -13.910 1.00 44.19 157 HIS A C 1
ATOM 1249 O O . HIS A 1 157 ? -2.301 0.864 -14.425 1.00 44.19 157 HIS A O 1
ATOM 1255 N N . THR A 1 158 ? -3.192 2.932 -14.318 1.00 35.34 158 THR A N 1
ATOM 1256 C CA . THR A 1 158 ? -2.344 3.572 -15.317 1.00 35.34 158 THR A CA 1
ATOM 1257 C C . THR A 1 158 ? -0.880 3.241 -15.013 1.00 35.34 158 THR A C 1
ATOM 1259 O O . THR A 1 158 ? -0.382 3.652 -13.959 1.00 35.34 158 THR A O 1
ATOM 1262 N N . PRO A 1 159 ? -0.167 2.493 -15.873 1.00 33.69 159 PRO A N 1
ATOM 1263 C CA . PRO A 1 159 ? 1.265 2.346 -15.703 1.00 33.69 159 PRO A CA 1
ATOM 1264 C C . PRO A 1 159 ? 1.876 3.735 -15.895 1.00 33.69 159 PRO A C 1
ATOM 1266 O O . PRO A 1 159 ? 1.737 4.349 -16.954 1.00 33.69 159 PRO A O 1
ATOM 1269 N N . HIS A 1 160 ? 2.520 4.261 -14.854 1.00 30.06 160 HIS A N 1
ATOM 1270 C CA . HIS A 1 160 ? 3.395 5.412 -15.027 1.00 30.06 160 HIS A CA 1
ATOM 1271 C C . HIS A 1 160 ? 4.520 4.998 -15.992 1.00 30.06 160 HIS A C 1
ATOM 1273 O O . HIS A 1 160 ? 5.149 3.965 -15.752 1.00 30.06 160 HIS A O 1
ATOM 1279 N N . PRO A 1 161 ? 4.763 5.747 -17.083 1.00 30.41 161 PRO A N 1
ATOM 1280 C CA . PRO A 1 161 ? 5.855 5.440 -17.997 1.00 30.41 161 PRO A CA 1
ATOM 1281 C C . PRO A 1 161 ? 7.199 5.486 -17.251 1.00 30.41 161 PRO A C 1
ATOM 1283 O O . PRO A 1 161 ? 7.420 6.391 -16.442 1.00 30.41 161 PRO A O 1
ATOM 1286 N N . LEU A 1 162 ? 8.026 4.463 -17.507 1.00 33.75 162 LEU A N 1
ATOM 1287 C CA . LEU A 1 162 ? 9.364 4.227 -16.941 1.00 33.75 162 LEU A CA 1
ATOM 1288 C C . LEU A 1 162 ? 10.351 5.368 -17.223 1.00 33.75 162 LEU A C 1
ATOM 1290 O O . LEU A 1 162 ? 10.293 5.937 -18.337 1.00 33.75 162 LEU A O 1
#